Protein AF-A0A972XFC4-F1 (afdb_monomer)

Nearest PDB structures (foldseek):
  6tg9-assembly1_D  TM=7.337E-01  e=2.049E-01  Rhodobacter capsulatus Y262
  6rjr-assembly1_A  TM=3.981E-01  e=8.368E+00  Kluyveromyces lactis

Radius of gyration: 12.0 Å; Cα contacts (8 Å, |Δi|>4): 43; chains: 1; bounding box: 37×23×26 Å

pLDDT: mean 80.98, std 14.06, range [38.47, 92.19]

Secondary structure (DSSP, 8-state):
-HHHHHHT-SS-TTHHHHHHHHHHHHS-HHHHHHHHHHHHH-GGGS-HHHHHHHHHHS-------

Solvent-accessible surface area (backbone atoms only — not comparable to full-atom values): 3950 Å² total; per-residue (Å²): 108,72,58,55,53,64,74,64,51,87,61,75,73,62,46,24,60,55,48,31,53,49,47,67,74,75,44,56,72,67,57,52,51,52,51,49,51,47,44,73,77,43,55,86,82,50,47,69,45,57,56,49,11,47,59,72,65,46,75,75,75,78,79,80,121

Foldseek 3Di:
DLQVQLVPDPDVPLSLVVSLVVCVVPPDPVVLVVVQVVCVVCVPVHDPSPNSNSVVNPPPPPPPD

Mean predicted aligned error: 6.8 Å

Structure (mmCIF, N/CA/C/O backbone):
data_AF-A0A972XFC4-F1
#
_entry.id   AF-A0A972XFC4-F1
#
loop_
_atom_site.group_PDB
_atom_site.id
_atom_site.type_symbol
_atom_site.label_atom_id
_atom_site.label_alt_id
_atom_site.label_comp_id
_atom_site.label_asym_id
_atom_site.label_entity_id
_atom_site.label_seq_id
_atom_site.pdbx_PDB_ins_code
_atom_site.Cartn_x
_atom_site.Cartn_y
_atom_site.Cartn_z
_atom_site.occupancy
_atom_site.B_iso_or_equiv
_atom_site.auth_seq_id
_atom_site.auth_comp_id
_atom_site.auth_asym_id
_atom_site.auth_atom_id
_atom_site.pdbx_PDB_model_num
ATOM 1 N N . MET A 1 1 ? 8.577 -2.494 4.641 1.00 70.19 1 MET A N 1
ATOM 2 C CA . MET A 1 1 ? 8.059 -3.646 3.870 1.00 70.19 1 MET A CA 1
ATOM 3 C C . MET A 1 1 ? 7.271 -3.215 2.628 1.00 70.19 1 MET A C 1
ATOM 5 O O . MET A 1 1 ? 7.635 -3.657 1.552 1.00 70.19 1 MET A O 1
ATOM 9 N N . ALA A 1 2 ? 6.281 -2.312 2.718 1.00 68.69 2 ALA A N 1
ATOM 10 C CA . ALA A 1 2 ? 5.512 -1.831 1.550 1.00 68.69 2 ALA A CA 1
ATOM 11 C C . ALA A 1 2 ? 6.383 -1.314 0.382 1.00 68.69 2 ALA A C 1
ATOM 13 O O . ALA A 1 2 ? 6.232 -1.769 -0.747 1.00 68.69 2 ALA A O 1
ATOM 14 N N . ASN A 1 3 ? 7.378 -0.466 0.669 1.00 70.94 3 ASN A N 1
ATOM 15 C CA . ASN A 1 3 ? 8.323 0.018 -0.349 1.00 70.94 3 ASN A CA 1
ATOM 16 C C . ASN A 1 3 ? 9.124 -1.116 -1.016 1.00 70.94 3 ASN A C 1
ATOM 18 O O . ASN A 1 3 ? 9.445 -1.030 -2.194 1.00 70.94 3 ASN A O 1
ATOM 22 N N . GLN A 1 4 ? 9.432 -2.197 -0.292 1.00 79.00 4 GLN A N 1
ATOM 23 C CA . GLN A 1 4 ? 10.165 -3.334 -0.861 1.00 79.00 4 GLN A CA 1
ATOM 24 C C . GLN A 1 4 ? 9.289 -4.173 -1.796 1.00 79.00 4 GLN A C 1
ATOM 26 O O . GLN A 1 4 ? 9.808 -4.734 -2.754 1.00 79.00 4 GLN A O 1
ATOM 31 N N . ILE A 1 5 ? 7.976 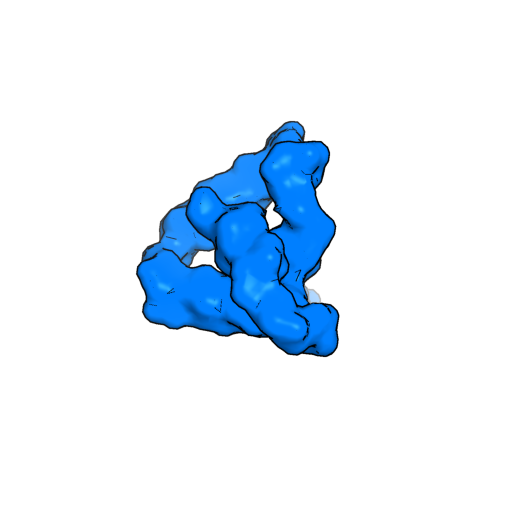-4.228 -1.551 1.00 73.38 5 ILE A N 1
ATOM 32 C CA . ILE A 1 5 ? 7.022 -4.882 -2.455 1.00 73.38 5 ILE A CA 1
ATOM 33 C C . ILE A 1 5 ? 6.970 -4.110 -3.773 1.00 73.38 5 ILE A C 1
ATOM 35 O O . ILE A 1 5 ? 7.141 -4.719 -4.821 1.00 73.38 5 ILE A O 1
ATOM 39 N N . ALA A 1 6 ? 6.833 -2.779 -3.718 1.00 69.12 6 ALA A N 1
ATOM 40 C CA . ALA A 1 6 ? 6.824 -1.928 -4.910 1.00 69.12 6 ALA A CA 1
ATOM 41 C C . ALA A 1 6 ? 8.116 -2.064 -5.739 1.00 69.12 6 ALA A C 1
ATOM 43 O O . ALA A 1 6 ? 8.067 -2.203 -6.957 1.00 69.12 6 ALA A O 1
ATOM 44 N N . LEU A 1 7 ? 9.277 -2.101 -5.077 1.00 75.19 7 LEU A N 1
ATOM 45 C CA . LEU A 1 7 ? 10.576 -2.249 -5.745 1.00 75.19 7 LEU A CA 1
ATOM 46 C C . LEU A 1 7 ? 10.828 -3.655 -6.314 1.00 75.19 7 LEU A C 1
ATOM 48 O O . LEU A 1 7 ? 11.673 -3.810 -7.194 1.00 75.19 7 LEU A O 1
ATOM 52 N N . GLY A 1 8 ? 10.134 -4.675 -5.805 1.00 72.31 8 GLY A N 1
ATOM 53 C CA . GLY A 1 8 ? 10.307 -6.071 -6.202 1.00 72.31 8 GLY A CA 1
ATOM 54 C C . GLY A 1 8 ? 9.423 -6.522 -7.364 1.00 72.31 8 GLY A C 1
ATOM 55 O O . GLY A 1 8 ? 9.540 -7.677 -7.771 1.00 72.31 8 GLY A O 1
ATOM 56 N N . VAL A 1 9 ? 8.539 -5.664 -7.888 1.00 65.69 9 VAL A N 1
ATOM 57 C CA . VAL A 1 9 ? 7.608 -6.047 -8.957 1.00 65.69 9 VAL A CA 1
ATOM 58 C C . VAL A 1 9 ? 8.343 -6.124 -10.309 1.00 65.69 9 VAL A C 1
ATOM 60 O O . VAL A 1 9 ? 8.842 -5.103 -10.790 1.00 65.69 9 VAL A O 1
ATOM 63 N N . PRO A 1 10 ? 8.422 -7.311 -10.946 1.00 65.06 10 PRO A N 1
ATOM 64 C CA . PRO A 1 10 ? 9.144 -7.486 -12.207 1.00 65.06 10 PRO A CA 1
ATOM 65 C C . PRO A 1 10 ? 8.401 -6.881 -13.407 1.00 65.06 10 PRO A C 1
ATOM 67 O O . PRO A 1 10 ? 9.045 -6.395 -14.336 1.00 65.06 10 PRO A O 1
ATOM 70 N N . ASP A 1 11 ? 7.065 -6.869 -13.375 1.00 73.94 11 ASP A N 1
ATOM 71 C CA . ASP A 1 11 ? 6.225 -6.174 -14.350 1.00 73.94 11 ASP A CA 1
ATOM 72 C C . ASP A 1 11 ? 5.745 -4.844 -13.768 1.00 73.94 11 ASP A C 1
ATOM 74 O O . ASP A 1 11 ? 4.899 -4.800 -12.874 1.00 73.94 11 ASP A O 1
ATOM 78 N N . ARG A 1 12 ? 6.302 -3.745 -14.282 1.00 70.31 12 ARG A N 1
ATOM 79 C CA . ARG A 1 12 ? 5.957 -2.400 -13.814 1.00 70.31 12 ARG A CA 1
ATOM 80 C C . ARG A 1 12 ? 4.586 -1.919 -14.296 1.00 70.31 12 ARG A C 1
ATOM 82 O O . ARG A 1 12 ? 4.172 -0.822 -13.922 1.00 70.31 12 ARG A O 1
ATOM 89 N N . ALA A 1 13 ? 3.868 -2.698 -15.103 1.00 74.12 13 ALA A N 1
ATOM 90 C CA . ALA A 1 13 ? 2.472 -2.416 -15.378 1.00 74.12 13 ALA A CA 1
ATOM 91 C C . ALA A 1 13 ? 1.640 -2.621 -14.098 1.00 74.12 13 ALA A C 1
ATOM 93 O O . ALA A 1 13 ? 1.680 -3.676 -13.467 1.00 74.12 13 ALA A O 1
ATOM 94 N N . HIS A 1 14 ? 0.858 -1.609 -13.719 1.00 79.69 14 HIS A N 1
ATOM 95 C CA . HIS A 1 14 ? -0.098 -1.690 -12.606 1.00 79.69 14 HIS A CA 1
ATOM 96 C C . HIS A 1 14 ? 0.530 -2.039 -11.236 1.00 79.69 14 HIS A C 1
ATOM 98 O O . HIS A 1 14 ? -0.073 -2.756 -10.437 1.00 79.69 14 HIS A O 1
ATOM 104 N N . VAL A 1 15 ? 1.739 -1.543 -10.928 1.00 86.62 15 VAL A N 1
ATOM 105 C CA . VAL A 1 15 ? 2.405 -1.790 -9.626 1.00 86.62 15 VAL A CA 1
ATOM 106 C C . VAL A 1 15 ? 1.512 -1.389 -8.450 1.00 86.62 15 VAL A C 1
ATOM 108 O O . VAL A 1 15 ? 1.428 -2.133 -7.476 1.00 86.62 15 VAL A O 1
ATOM 111 N N . ALA A 1 16 ? 0.801 -0.263 -8.549 1.00 87.50 16 ALA A N 1
ATOM 112 C CA . ALA A 1 16 ? -0.129 0.184 -7.515 1.00 87.50 16 ALA A CA 1
ATOM 113 C C . ALA A 1 16 ? -1.243 -0.846 -7.243 1.00 87.50 16 ALA A C 1
ATOM 115 O O . ALA A 1 16 ? -1.525 -1.154 -6.085 1.00 87.50 16 ALA A O 1
ATOM 116 N N . ASP A 1 17 ? -1.819 -1.453 -8.285 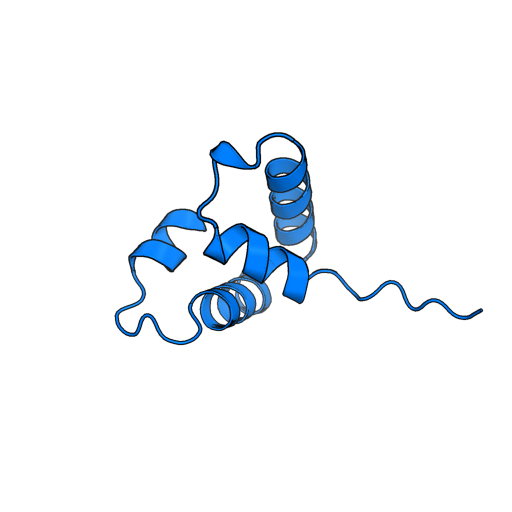1.00 87.19 17 ASP A N 1
ATOM 117 C CA . ASP A 1 17 ? -2.855 -2.483 -8.135 1.00 87.19 17 ASP A CA 1
ATOM 118 C C . ASP A 1 17 ? -2.297 -3.764 -7.507 1.00 87.19 17 ASP A C 1
ATOM 120 O O . ASP A 1 17 ? -2.925 -4.368 -6.634 1.00 87.19 17 ASP A O 1
ATOM 124 N N . GLN A 1 18 ? -1.084 -4.159 -7.900 1.00 88.06 18 GLN A N 1
ATOM 125 C CA . GLN A 1 18 ? -0.402 -5.321 -7.328 1.00 88.06 18 GLN A CA 1
ATOM 126 C C . GLN A 1 18 ? -0.062 -5.102 -5.845 1.00 88.06 18 GLN A C 1
ATOM 128 O O . GLN A 1 18 ? -0.281 -5.989 -5.015 1.00 88.06 18 GLN A O 1
ATOM 133 N N . VAL A 1 19 ? 0.413 -3.905 -5.486 1.00 90.06 19 VAL A N 1
ATOM 134 C CA . VAL A 1 19 ? 0.668 -3.507 -4.094 1.00 90.06 19 VAL A CA 1
ATOM 135 C C . VAL A 1 19 ? -0.639 -3.477 -3.301 1.00 90.06 19 VAL A C 1
ATOM 137 O O . VAL A 1 19 ? -0.690 -4.038 -2.206 1.00 90.06 19 VAL A O 1
ATOM 140 N N . ALA A 1 20 ? -1.711 -2.899 -3.847 1.00 90.69 20 ALA A N 1
ATOM 141 C CA . ALA A 1 20 ? -3.018 -2.854 -3.196 1.00 90.69 20 ALA A CA 1
ATOM 142 C C . ALA A 1 20 ? -3.559 -4.265 -2.916 1.00 90.69 20 ALA A C 1
ATOM 144 O O . ALA A 1 20 ? -3.992 -4.559 -1.798 1.00 90.69 20 ALA A O 1
ATOM 145 N N . LEU A 1 21 ? -3.479 -5.163 -3.903 1.00 90.06 21 LEU A N 1
ATOM 146 C CA . LEU A 1 21 ? -3.879 -6.560 -3.754 1.00 90.06 21 LEU A CA 1
ATOM 147 C C . LEU A 1 21 ? -3.065 -7.266 -2.666 1.00 90.06 21 LEU A C 1
ATOM 149 O O . LEU A 1 21 ? -3.637 -7.976 -1.837 1.00 90.06 21 LEU A O 1
ATOM 153 N N . HIS A 1 22 ? -1.747 -7.057 -2.6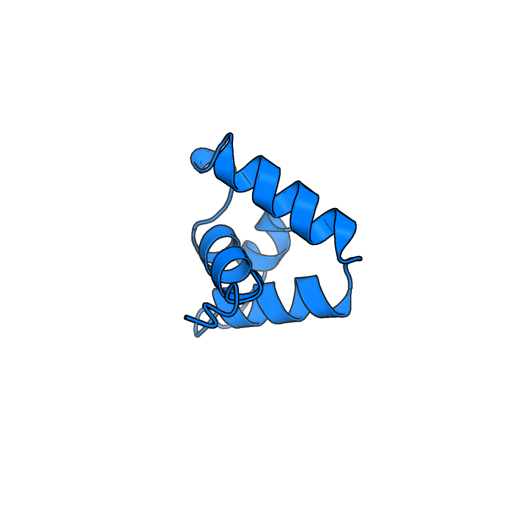41 1.00 89.94 22 HIS A N 1
ATOM 154 C CA . HIS A 1 22 ? -0.877 -7.655 -1.635 1.00 89.94 22 HIS A CA 1
ATOM 155 C C . HIS A 1 22 ? -1.225 -7.162 -0.226 1.00 89.94 22 HIS A C 1
ATOM 157 O O . HIS A 1 22 ? -1.451 -7.972 0.672 1.00 89.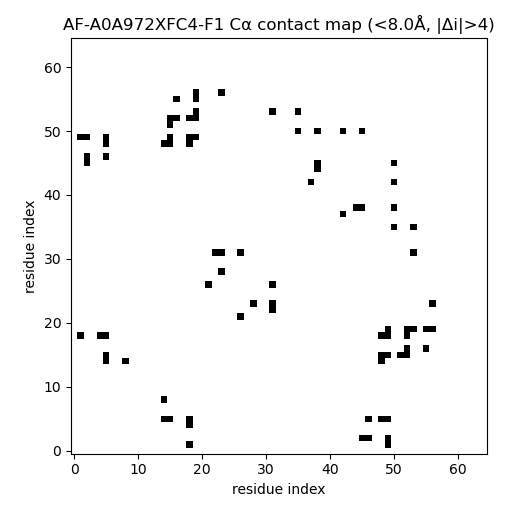94 22 HIS A O 1
ATOM 163 N N . LEU A 1 23 ? -1.333 -5.845 -0.034 1.00 91.00 23 LEU A N 1
ATOM 164 C CA . LEU A 1 23 ? -1.715 -5.257 1.249 1.00 91.00 23 LEU A CA 1
ATOM 165 C C . LEU A 1 23 ? -3.067 -5.807 1.718 1.00 91.00 23 LEU A C 1
ATOM 167 O O . LEU A 1 23 ? -3.175 -6.287 2.839 1.00 91.00 23 LEU A O 1
ATOM 171 N N . ARG A 1 24 ? -4.079 -5.846 0.846 1.00 90.25 24 ARG A N 1
ATOM 172 C CA . ARG A 1 24 ? -5.399 -6.392 1.191 1.00 90.25 24 ARG A CA 1
ATOM 173 C C . ARG A 1 24 ? -5.371 -7.881 1.551 1.00 90.25 24 ARG A C 1
ATOM 175 O O . ARG A 1 24 ? -6.174 -8.313 2.371 1.00 90.25 24 ARG A O 1
ATOM 182 N N . SER A 1 25 ? -4.501 -8.664 0.914 1.00 91.62 25 SER A N 1
ATOM 183 C CA . SER A 1 25 ? -4.454 -10.122 1.094 1.00 91.62 25 SER A CA 1
ATOM 184 C C . SER A 1 25 ? -3.698 -10.541 2.352 1.00 91.62 25 SER A C 1
ATOM 186 O O . SER A 1 25 ? -4.029 -11.562 2.948 1.00 91.62 25 SER A O 1
ATOM 188 N N . PHE A 1 26 ? -2.681 -9.771 2.746 1.00 92.19 26 PHE A N 1
ATOM 189 C CA . PHE A 1 26 ? -1.745 -10.177 3.796 1.00 92.19 26 PHE A CA 1
ATOM 190 C C . PHE A 1 26 ? -1.760 -9.282 5.034 1.00 92.19 26 PHE A C 1
ATOM 192 O O . PHE A 1 26 ? -1.253 -9.695 6.074 1.00 92.19 26 PHE A O 1
ATOM 199 N N . TRP A 1 27 ? -2.289 -8.060 4.947 1.00 90.88 27 TRP A N 1
ATOM 200 C CA . TRP A 1 27 ? -2.282 -7.123 6.066 1.00 90.88 27 TRP A CA 1
ATOM 201 C C . TRP A 1 27 ? -3.667 -7.017 6.689 1.00 90.88 27 TRP A C 1
ATOM 203 O O . TRP A 1 27 ? -4.692 -7.018 6.006 1.00 90.88 27 TRP A O 1
ATOM 213 N N . ALA A 1 28 ? -3.694 -6.878 8.013 1.00 90.94 28 ALA A N 1
ATOM 214 C CA . ALA A 1 28 ? -4.926 -6.554 8.709 1.00 90.94 28 ALA A CA 1
ATOM 215 C C . ALA A 1 28 ? -5.402 -5.138 8.318 1.00 90.94 28 ALA A C 1
ATOM 217 O O . ALA A 1 28 ? -4.569 -4.251 8.100 1.00 90.94 28 ALA A O 1
ATOM 218 N N . PRO A 1 29 ? -6.721 -4.870 8.308 1.00 88.56 29 PRO A N 1
ATOM 219 C CA . PRO A 1 29 ? -7.249 -3.538 8.005 1.00 88.56 29 PRO A CA 1
ATOM 220 C C . PRO A 1 29 ? -6.668 -2.416 8.881 1.00 88.56 29 PRO A C 1
ATOM 222 O O . PRO A 1 29 ? -6.465 -1.305 8.399 1.00 88.56 29 PRO A O 1
ATOM 225 N N . SER A 1 30 ? -6.350 -2.700 10.151 1.00 90.44 30 SER A N 1
ATOM 226 C CA . SER A 1 30 ? -5.693 -1.741 11.051 1.00 90.44 30 SER A CA 1
ATOM 227 C C . SER A 1 30 ? -4.304 -1.330 10.557 1.00 90.44 30 SER A C 1
ATOM 229 O O . SER A 1 30 ? -4.003 -0.143 10.535 1.00 90.44 30 SER A O 1
ATOM 231 N N . MET A 1 31 ? -3.498 -2.277 10.070 1.00 92.06 31 MET A N 1
ATOM 232 C CA . MET A 1 31 ? -2.162 -2.000 9.530 1.00 92.06 31 MET A CA 1
ATOM 233 C C . MET A 1 31 ? -2.229 -1.155 8.254 1.00 92.06 31 MET A C 1
ATOM 235 O O . MET A 1 31 ? -1.387 -0.289 8.033 1.00 92.0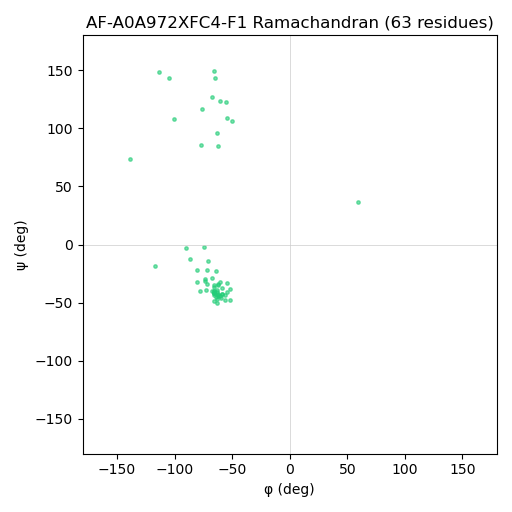6 31 MET A O 1
ATOM 239 N N . ILE A 1 32 ? -3.239 -1.388 7.410 1.00 91.50 32 ILE A N 1
ATOM 240 C CA . ILE A 1 32 ? -3.471 -0.579 6.205 1.00 91.50 32 ILE A CA 1
ATOM 241 C C . ILE A 1 32 ? -3.841 0.857 6.603 1.00 91.50 32 ILE A C 1
ATOM 243 O O . ILE A 1 32 ? -3.322 1.807 6.019 1.00 91.50 32 ILE A O 1
ATOM 247 N N . ASN A 1 33 ? -4.680 1.030 7.629 1.00 89.69 33 ASN A N 1
ATOM 248 C CA . ASN A 1 33 ? -5.035 2.352 8.152 1.00 89.69 33 ASN A CA 1
ATOM 249 C C . ASN A 1 33 ? -3.842 3.077 8.795 1.00 89.69 33 ASN A C 1
ATOM 251 O O . ASN A 1 33 ? -3.682 4.282 8.602 1.00 89.69 33 ASN A O 1
ATOM 255 N N . GLU A 1 34 ? -2.989 2.365 9.532 1.00 91.38 34 GLU A N 1
ATOM 256 C CA . GLU A 1 34 ? -1.747 2.916 10.086 1.00 91.38 34 GLU A CA 1
ATOM 257 C C . GLU A 1 34 ? -0.798 3.369 8.972 1.00 91.38 34 GLU A C 1
ATOM 259 O O . GLU A 1 34 ? -0.286 4.488 9.014 1.00 91.38 34 GLU A O 1
ATOM 264 N N . LEU A 1 35 ? -0.632 2.552 7.927 1.00 90.75 35 LEU A N 1
ATOM 265 C CA . LEU A 1 35 ? 0.179 2.900 6.763 1.00 90.75 35 LEU A CA 1
ATOM 266 C C . LEU A 1 35 ? -0.395 4.110 6.010 1.00 90.75 35 LEU A C 1
ATOM 268 O O . LEU A 1 35 ? 0.359 4.995 5.618 1.00 90.75 35 LEU A O 1
ATOM 272 N N . ALA A 1 36 ? -1.719 4.190 5.855 1.00 90.31 36 ALA A N 1
ATOM 273 C CA . ALA A 1 36 ? -2.389 5.350 5.268 1.00 90.31 36 ALA A CA 1
ATOM 274 C C . ALA A 1 36 ? -2.193 6.622 6.107 1.00 90.31 36 ALA A C 1
ATOM 276 O O . ALA A 1 36 ? -1.971 7.701 5.558 1.00 90.31 36 ALA A O 1
ATOM 277 N N . THR A 1 37 ? -2.232 6.497 7.435 1.00 91.31 37 THR A N 1
ATOM 278 C CA . THR A 1 37 ? -1.977 7.612 8.359 1.00 91.31 37 THR A CA 1
ATOM 279 C C . THR A 1 37 ? -0.529 8.087 8.248 1.00 91.31 37 THR A C 1
ATOM 281 O O . THR A 1 37 ? -0.280 9.287 8.156 1.00 91.31 37 THR A O 1
ATOM 284 N N . HIS A 1 38 ? 0.426 7.156 8.179 1.00 89.62 38 HIS A N 1
ATOM 285 C CA . HIS A 1 38 ? 1.835 7.474 7.962 1.00 89.62 38 HIS A CA 1
ATOM 286 C C . HIS A 1 38 ? 2.067 8.156 6.605 1.00 89.62 38 HIS A C 1
ATOM 288 O O . HIS A 1 38 ? 2.738 9.183 6.550 1.00 89.62 38 HIS A O 1
ATOM 294 N N . ALA A 1 39 ? 1.440 7.658 5.534 1.00 90.69 39 ALA A N 1
ATOM 295 C CA . ALA A 1 39 ? 1.507 8.255 4.199 1.00 90.69 39 ALA A CA 1
ATOM 296 C C . ALA A 1 39 ? 0.992 9.704 4.168 1.00 90.69 39 ALA A C 1
ATOM 298 O O . ALA A 1 39 ? 1.540 10.541 3.458 1.00 90.69 39 ALA A O 1
ATOM 299 N N . ALA A 1 40 ? -0.056 10.008 4.942 1.00 88.12 40 ALA A N 1
ATOM 300 C CA . ALA A 1 40 ? -0.601 11.359 5.046 1.00 88.12 40 ALA A CA 1
ATOM 301 C C . ALA A 1 40 ? 0.316 12.312 5.835 1.00 88.12 40 ALA A C 1
ATOM 303 O O . ALA A 1 40 ? 0.367 13.499 5.523 1.00 88.12 40 ALA A O 1
ATOM 304 N N . ALA A 1 41 ? 1.028 11.804 6.845 1.00 90.38 41 ALA A N 1
ATOM 305 C CA . ALA A 1 41 ? 1.952 12.592 7.659 1.00 90.38 41 ALA A CA 1
ATOM 306 C C . ALA A 1 41 ? 3.294 12.849 6.951 1.00 90.38 41 ALA A C 1
ATOM 308 O O . ALA A 1 41 ? 3.823 13.957 7.024 1.00 90.38 41 ALA A O 1
ATOM 309 N N . SER A 1 42 ? 3.811 11.841 6.244 1.00 87.75 42 SER A N 1
ATOM 310 C CA . SER A 1 42 ? 5.117 11.870 5.582 1.00 87.75 42 SER A CA 1
ATOM 311 C C . SER A 1 42 ? 5.051 11.220 4.192 1.00 87.75 42 SER A C 1
ATOM 313 O O . SER A 1 42 ? 5.572 10.122 3.988 1.00 87.75 42 SER A O 1
ATOM 315 N N . PRO A 1 43 ? 4.440 11.879 3.191 1.00 82.19 43 PRO A N 1
ATOM 316 C CA . PRO A 1 43 ? 4.293 11.298 1.855 1.00 82.19 43 PRO A CA 1
ATOM 317 C C . PRO A 1 43 ? 5.634 11.051 1.146 1.00 82.19 43 PRO A C 1
ATOM 319 O O . PRO A 1 43 ? 5.708 10.196 0.273 1.00 82.19 43 PRO A O 1
ATOM 322 N N . GLY A 1 44 ? 6.708 11.754 1.526 1.00 86.50 44 GLY A N 1
ATOM 323 C CA . GLY A 1 44 ? 8.046 11.558 0.952 1.00 86.50 44 GLY A CA 1
ATOM 324 C C . GLY A 1 44 ? 8.737 10.247 1.351 1.00 86.50 44 GLY A C 1
ATOM 325 O O . GLY A 1 44 ? 9.708 9.863 0.704 1.00 86.50 44 GLY A O 1
ATOM 326 N N . ASP A 1 45 ? 8.239 9.550 2.378 1.00 88.12 45 ASP A N 1
ATOM 327 C CA . ASP A 1 45 ? 8.856 8.321 2.902 1.00 88.12 45 ASP A CA 1
ATOM 328 C C . ASP A 1 45 ? 8.389 7.057 2.154 1.00 88.12 45 ASP A C 1
ATOM 330 O O . ASP A 1 45 ? 8.963 5.969 2.301 1.00 88.12 45 ASP A O 1
ATOM 334 N N . LEU A 1 46 ? 7.341 7.177 1.334 1.00 89.19 46 LEU A N 1
ATOM 335 C CA . LEU A 1 46 ? 6.737 6.072 0.598 1.00 89.19 46 LEU A CA 1
ATOM 336 C C . LEU A 1 46 ? 6.927 6.228 -0.906 1.00 89.19 46 LEU A C 1
ATOM 338 O O . LEU A 1 46 ? 6.956 7.330 -1.449 1.00 89.19 46 LEU A O 1
ATOM 342 N N . GLN A 1 47 ? 7.032 5.090 -1.589 1.00 88.56 47 GLN A N 1
ATOM 343 C CA . GLN A 1 47 ? 7.038 5.084 -3.048 1.00 88.56 47 GLN A CA 1
ATOM 344 C C . GLN A 1 47 ? 5.681 5.585 -3.586 1.00 88.56 47 GLN A C 1
ATOM 346 O O . GLN A 1 47 ? 4.647 5.254 -2.989 1.00 88.56 47 GLN A O 1
ATOM 351 N N . PRO A 1 48 ? 5.651 6.339 -4.701 1.00 88.81 48 PRO A N 1
ATOM 352 C CA . PRO A 1 48 ? 4.411 6.860 -5.282 1.00 88.81 48 PRO A CA 1
ATOM 353 C C . PRO A 1 48 ? 3.344 5.782 -5.510 1.00 88.81 48 PRO A C 1
ATOM 355 O O . PRO A 1 48 ? 2.171 5.998 -5.218 1.00 88.81 48 PRO A O 1
ATOM 358 N N . GLU A 1 49 ? 3.756 4.588 -5.930 1.00 89.69 49 GLU A N 1
ATOM 359 C CA . GLU A 1 49 ? 2.876 3.451 -6.197 1.00 89.69 49 GLU A CA 1
ATOM 360 C C . GLU A 1 49 ? 2.234 2.900 -4.914 1.00 89.69 49 GLU A C 1
ATOM 362 O O . GLU A 1 49 ? 1.123 2.376 -4.948 1.00 89.69 49 GLU A O 1
ATOM 367 N N . VAL A 1 50 ? 2.899 3.040 -3.760 1.00 89.25 50 VAL A N 1
ATOM 368 C CA . VAL A 1 50 ? 2.328 2.677 -2.451 1.00 89.25 50 VAL A CA 1
ATOM 369 C C . VAL A 1 50 ? 1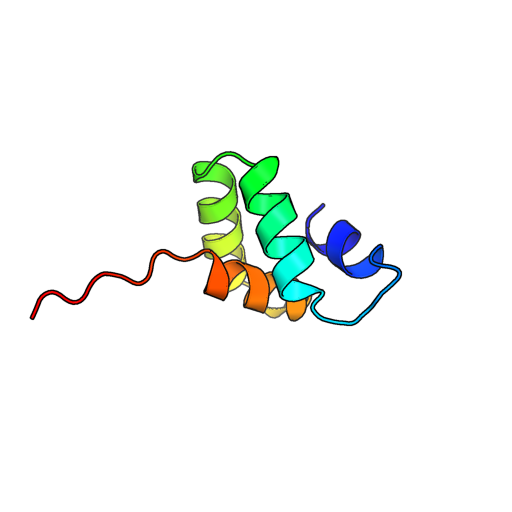.257 3.690 -2.046 1.00 89.25 50 VAL A C 1
ATOM 371 O O . VAL A 1 50 ? 0.213 3.304 -1.526 1.00 89.25 50 VAL A O 1
ATOM 374 N N . ILE A 1 51 ? 1.481 4.978 -2.310 1.00 90.31 51 ILE A N 1
ATOM 375 C CA . ILE A 1 51 ? 0.500 6.041 -2.037 1.00 90.31 51 ILE A CA 1
ATOM 376 C C . ILE A 1 51 ? -0.735 5.871 -2.935 1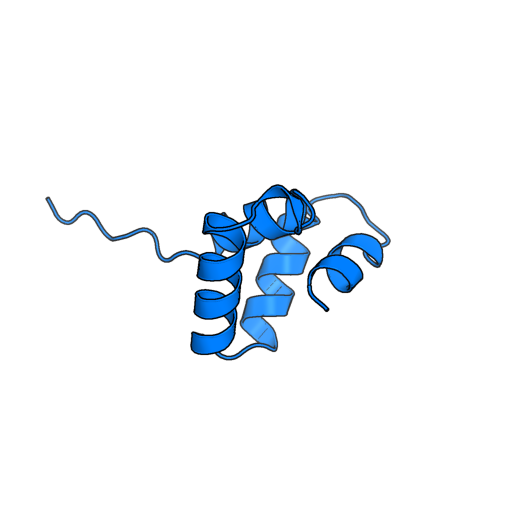.00 90.31 51 ILE A C 1
ATOM 378 O O . ILE A 1 51 ? -1.874 5.984 -2.472 1.00 90.31 51 ILE A O 1
ATOM 382 N N . GLU A 1 52 ? -0.520 5.541 -4.207 1.00 90.25 52 GLU A N 1
ATOM 383 C CA . GLU A 1 52 ? -1.588 5.229 -5.156 1.00 90.25 52 GLU A CA 1
ATOM 384 C C . GLU A 1 52 ? -2.373 3.981 -4.723 1.00 90.25 52 GLU A C 1
ATOM 386 O O . GLU A 1 52 ? -3.598 4.035 -4.605 1.00 90.25 52 GLU A O 1
ATOM 391 N N . ALA A 1 53 ? -1.682 2.899 -4.350 1.00 91.19 53 ALA A N 1
ATOM 392 C CA . ALA A 1 53 ? -2.305 1.685 -3.824 1.00 91.19 53 ALA A CA 1
ATOM 393 C C . ALA A 1 53 ? -3.189 1.959 -2.596 1.00 91.19 53 ALA A C 1
ATOM 395 O O . ALA A 1 53 ? -4.311 1.460 -2.501 1.00 91.19 53 ALA A O 1
ATOM 396 N N . LEU A 1 54 ? -2.712 2.784 -1.658 1.00 90.44 54 LEU A N 1
ATOM 397 C CA . LEU A 1 54 ? -3.488 3.193 -0.484 1.00 90.44 54 LEU A CA 1
ATOM 398 C C . LEU A 1 54 ? -4.741 3.982 -0.874 1.00 90.44 54 LEU A C 1
ATOM 400 O O . LEU A 1 54 ? -5.779 3.826 -0.235 1.00 90.44 54 LEU A O 1
ATOM 404 N N . THR A 1 55 ? -4.676 4.793 -1.930 1.00 88.56 55 THR A N 1
ATOM 405 C CA . THR A 1 55 ? -5.837 5.531 -2.449 1.00 88.56 55 THR A CA 1
ATOM 406 C C . THR A 1 55 ? -6.897 4.581 -3.008 1.00 88.56 55 THR A C 1
ATOM 408 O O . THR A 1 55 ? -8.079 4.772 -2.727 1.00 88.56 55 THR A O 1
ATOM 411 N N . THR A 1 56 ? -6.489 3.516 -3.704 1.00 88.06 56 THR A N 1
ATOM 412 C CA . THR A 1 56 ? -7.387 2.446 -4.179 1.00 88.06 56 THR A CA 1
ATOM 413 C C . THR A 1 56 ? -8.002 1.642 -3.029 1.00 88.06 56 THR A C 1
ATOM 415 O O . THR A 1 56 ? -9.153 1.213 -3.111 1.00 88.06 56 THR A O 1
ATOM 418 N N . LEU A 1 57 ? -7.251 1.439 -1.941 1.00 86.00 57 LEU A N 1
ATOM 419 C CA . LEU A 1 57 ? -7.703 0.679 -0.770 1.00 86.00 57 LEU A CA 1
ATOM 420 C C . LEU A 1 57 ? -8.592 1.470 0.183 1.00 86.00 57 LEU A C 1
ATOM 422 O O . LEU A 1 57 ? -9.335 0.861 0.959 1.00 86.00 57 LEU A O 1
ATOM 426 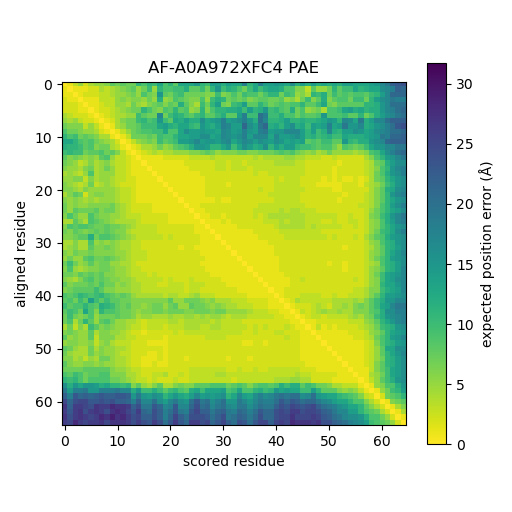N N . ARG A 1 58 ? -8.528 2.805 0.160 1.00 78.88 58 ARG A N 1
ATOM 427 C CA . ARG A 1 58 ? -9.429 3.615 0.973 1.00 78.88 58 ARG A CA 1
ATOM 428 C C . ARG A 1 58 ? -10.857 3.311 0.529 1.00 78.88 58 ARG A C 1
ATOM 430 O O . ARG A 1 58 ? -11.173 3.489 -0.648 1.00 78.88 58 ARG A O 1
ATOM 437 N N . PRO A 1 59 ? -11.741 2.878 1.446 1.00 58.88 59 PRO A N 1
ATOM 438 C CA . PRO A 1 59 ? -13.142 2.760 1.108 1.00 58.88 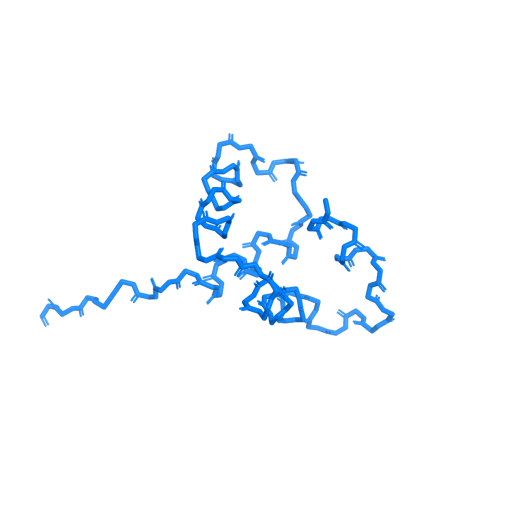59 PRO A CA 1
ATOM 439 C C . PRO A 1 59 ? -13.577 4.130 0.608 1.00 58.88 59 PRO A C 1
ATOM 441 O O . PRO A 1 59 ? -13.402 5.137 1.301 1.00 58.88 59 PRO A O 1
ATOM 444 N N . LYS A 1 60 ? -14.087 4.165 -0.627 1.00 51.34 60 LYS A N 1
ATOM 445 C CA . LYS A 1 60 ? -14.822 5.308 -1.152 1.00 51.34 60 LYS A CA 1
ATOM 446 C C . LYS A 1 60 ? -15.849 5.603 -0.072 1.00 51.34 60 LYS A C 1
ATOM 448 O O . LYS A 1 60 ? -16.737 4.780 0.139 1.00 51.34 60 LYS A O 1
ATOM 453 N N . VAL A 1 61 ? -15.652 6.673 0.700 1.00 47.72 61 VAL A N 1
ATOM 454 C CA . VAL A 1 61 ? -16.655 7.109 1.668 1.00 47.72 61 VAL A CA 1
ATOM 455 C C . VAL A 1 61 ? -17.902 7.254 0.816 1.00 47.72 61 VAL A C 1
ATOM 457 O O . VAL A 1 61 ? -17.915 8.050 -0.124 1.00 47.72 61 VAL A O 1
ATOM 460 N N . LEU A 1 62 ? -18.857 6.344 1.009 1.00 45.38 62 LEU A N 1
ATOM 461 C CA . LEU A 1 62 ? -20.112 6.362 0.290 1.00 45.38 62 LEU A CA 1
ATOM 462 C C . LEU A 1 62 ? -20.769 7.665 0.723 1.00 45.38 62 LEU A C 1
ATOM 464 O O . LEU A 1 62 ? -21.362 7.743 1.795 1.00 45.38 62 LEU A O 1
ATOM 468 N N . ASN A 1 63 ? -20.593 8.704 -0.090 1.00 38.47 63 ASN A N 1
ATOM 469 C CA . ASN A 1 63 ? -21.453 9.867 -0.084 1.00 38.47 63 ASN A CA 1
ATOM 470 C C . ASN A 1 63 ? -22.843 9.356 -0.473 1.00 38.47 63 ASN A C 1
ATOM 472 O O . ASN A 1 63 ? -23.210 9.355 -1.645 1.00 38.47 63 ASN A O 1
ATOM 476 N N . HIS A 1 64 ? -23.592 8.868 0.512 1.00 44.41 64 HIS A N 1
ATOM 477 C CA . HIS A 1 64 ? -25.039 8.963 0.486 1.00 44.41 64 HIS A CA 1
ATOM 478 C C . HIS A 1 64 ? -25.380 10.402 0.867 1.00 44.41 64 HIS A C 1
ATOM 480 O O . HIS A 1 64 ? -25.528 10.730 2.043 1.00 44.41 64 HIS A O 1
ATOM 486 N N . GLY A 1 65 ? -25.379 11.258 -0.155 1.00 44.50 65 GLY A N 1
ATOM 487 C CA . GLY A 1 65 ? -26.238 12.437 -0.196 1.00 44.50 65 GLY A CA 1
ATOM 488 C C . GLY A 1 65 ? -27.595 12.052 -0.763 1.00 44.50 65 GLY A C 1
ATOM 489 O O . GLY A 1 65 ? -27.638 11.060 -1.531 1.00 44.50 65 GLY A O 1
#

Sequence (65 aa):
MANQIALGVPDRAHVADQVALHLRSFWAPSMINELATHAAASPGDLQPEVIEALTTLRPKVLNHG